Protein AF-A0A9Q0XRN1-F1 (afdb_monomer_lite)

Radius of gyration: 20.21 Å; chains: 1; bounding box: 43×29×52 Å

Structure (mmCIF, N/CA/C/O backbone):
data_AF-A0A9Q0XRN1-F1
#
_entry.id   AF-A0A9Q0XRN1-F1
#
loop_
_atom_site.group_PDB
_atom_site.id
_atom_site.type_symbol
_atom_site.label_atom_id
_atom_site.label_alt_id
_atom_site.label_comp_id
_atom_site.label_asym_id
_atom_site.label_entity_id
_atom_site.label_seq_id
_atom_site.pdbx_PDB_ins_code
_atom_site.Cartn_x
_atom_site.Cartn_y
_atom_site.Cartn_z
_atom_site.occupancy
_atom_site.B_iso_or_equiv
_atom_site.auth_seq_id
_atom_site.auth_comp_id
_atom_site.auth_asym_id
_atom_site.auth_atom_id
_atom_site.pdbx_PDB_model_num
ATOM 1 N N . ARG A 1 1 ? 32.129 -4.905 -6.391 1.00 41.38 1 ARG A N 1
ATOM 2 C CA . ARG A 1 1 ? 30.875 -5.099 -5.617 1.00 41.38 1 ARG A CA 1
ATOM 3 C C . ARG A 1 1 ? 30.776 -3.965 -4.594 1.00 41.38 1 ARG A C 1
ATOM 5 O O . ARG A 1 1 ? 31.400 -4.049 -3.544 1.00 41.38 1 ARG A O 1
ATOM 12 N N . ALA A 1 2 ? 30.121 -2.853 -4.939 1.00 41.66 2 ALA A N 1
ATOM 13 C CA . ALA A 1 2 ? 29.984 -1.727 -4.015 1.00 41.66 2 ALA A CA 1
ATOM 14 C C . ALA A 1 2 ? 29.162 -2.180 -2.800 1.00 41.66 2 ALA A C 1
ATOM 16 O O . ALA A 1 2 ? 28.074 -2.737 -2.955 1.00 41.66 2 ALA A O 1
ATOM 17 N N . ARG A 1 3 ? 29.701 -1.996 -1.591 1.00 51.12 3 ARG A N 1
ATOM 18 C CA . ARG A 1 3 ? 28.943 -2.196 -0.355 1.00 51.12 3 ARG A CA 1
ATOM 19 C C . ARG A 1 3 ? 27.872 -1.115 -0.319 1.00 51.12 3 ARG A C 1
ATOM 21 O O . ARG A 1 3 ? 28.173 0.039 -0.040 1.00 51.12 3 ARG A O 1
ATOM 28 N N . HIS A 1 4 ? 26.647 -1.498 -0.665 1.00 54.19 4 HIS A N 1
ATOM 29 C CA . HIS A 1 4 ? 25.466 -0.660 -0.531 1.00 54.19 4 HIS A CA 1
ATOM 30 C C . HIS A 1 4 ? 25.410 -0.147 0.914 1.00 54.19 4 HIS A C 1
ATOM 32 O O . HIS A 1 4 ? 25.274 -0.933 1.855 1.00 54.19 4 HIS A O 1
ATOM 38 N N . CYS A 1 5 ? 25.599 1.160 1.095 1.00 47.03 5 CYS A N 1
ATOM 39 C CA . CYS A 1 5 ? 25.438 1.811 2.384 1.00 47.03 5 CYS A CA 1
ATOM 40 C C . CYS A 1 5 ? 23.980 1.614 2.813 1.00 47.03 5 CYS A C 1
ATOM 42 O O . CYS A 1 5 ? 23.073 2.215 2.240 1.00 47.03 5 CYS A O 1
ATOM 44 N N . ARG A 1 6 ? 23.741 0.723 3.782 1.00 50.91 6 ARG A N 1
ATOM 45 C CA . ARG A 1 6 ? 22.418 0.525 4.377 1.00 50.91 6 ARG A CA 1
ATOM 46 C C . ARG A 1 6 ? 22.061 1.812 5.117 1.00 50.91 6 ARG A C 1
ATOM 48 O O . ARG A 1 6 ? 22.531 2.033 6.233 1.00 50.91 6 ARG A O 1
ATOM 55 N N . ILE A 1 7 ? 21.267 2.670 4.477 1.00 60.25 7 ILE A N 1
ATOM 56 C CA . ILE A 1 7 ? 20.722 3.888 5.083 1.00 60.25 7 ILE A CA 1
ATOM 57 C C . ILE A 1 7 ? 20.087 3.493 6.425 1.00 60.25 7 ILE A C 1
ATOM 59 O O . ILE A 1 7 ? 19.226 2.615 6.482 1.00 60.25 7 ILE A O 1
ATOM 63 N N . LYS A 1 8 ? 20.561 4.097 7.523 1.00 56.06 8 LYS A N 1
ATOM 64 C CA . LYS A 1 8 ? 20.267 3.671 8.907 1.00 56.06 8 LYS A CA 1
ATOM 65 C C . LYS A 1 8 ? 18.814 3.901 9.360 1.00 56.06 8 LYS A C 1
ATOM 67 O O . LYS A 1 8 ? 18.459 3.491 10.459 1.00 56.06 8 LYS A O 1
ATOM 72 N N . ARG A 1 9 ? 17.970 4.522 8.534 1.00 60.44 9 ARG A N 1
ATOM 73 C CA . ARG A 1 9 ? 16.525 4.670 8.762 1.00 60.44 9 ARG A CA 1
ATOM 74 C C . ARG A 1 9 ? 15.773 4.077 7.576 1.00 60.44 9 ARG A C 1
ATOM 76 O O . ARG A 1 9 ? 15.520 4.761 6.593 1.00 60.44 9 ARG A O 1
ATOM 83 N N . GLN A 1 10 ? 15.488 2.780 7.649 1.00 72.25 10 GLN A N 1
ATOM 84 C CA . GLN A 1 10 ? 14.564 2.122 6.728 1.00 72.25 10 GLN A CA 1
ATOM 85 C C . GLN A 1 10 ? 13.167 2.220 7.336 1.00 72.25 10 GLN A C 1
ATOM 87 O O . GLN A 1 10 ? 12.951 1.689 8.423 1.00 72.25 10 GLN A O 1
ATOM 92 N N . ASN A 1 11 ? 12.241 2.889 6.650 1.00 85.62 11 ASN A N 1
ATOM 93 C CA . ASN A 1 11 ? 10.841 2.910 7.066 1.00 85.62 11 ASN A CA 1
ATOM 94 C C . ASN A 1 11 ? 10.259 1.505 6.877 1.00 85.62 11 ASN A C 1
ATOM 96 O O . ASN A 1 11 ? 10.289 0.958 5.769 1.00 85.62 11 ASN A O 1
ATOM 100 N N . ARG A 1 12 ? 9.755 0.907 7.955 1.00 93.94 12 ARG A N 1
ATOM 101 C CA . ARG A 1 12 ? 9.036 -0.370 7.909 1.00 93.94 12 ARG A CA 1
ATOM 102 C C . ARG A 1 12 ? 7.622 -0.123 7.391 1.00 93.94 12 ARG A C 1
ATOM 104 O O . ARG A 1 12 ? 7.098 0.979 7.529 1.00 93.94 12 ARG A O 1
ATOM 111 N N . GLY A 1 13 ? 6.967 -1.154 6.855 1.00 95.56 13 GLY A N 1
ATOM 112 C CA . GLY A 1 13 ? 5.567 -1.027 6.433 1.00 95.56 13 GLY A CA 1
ATOM 113 C C . GLY A 1 13 ? 4.645 -0.572 7.569 1.00 95.56 13 GLY A C 1
ATOM 114 O O . GLY A 1 13 ? 3.708 0.183 7.327 1.00 95.56 13 GLY A O 1
ATOM 115 N N . THR A 1 14 ? 4.961 -0.947 8.814 1.00 96.38 14 THR A N 1
ATOM 116 C CA . THR A 1 14 ? 4.253 -0.504 10.026 1.00 96.38 14 THR A CA 1
ATOM 117 C C . THR A 1 14 ? 4.342 1.002 10.233 1.00 96.38 14 THR A C 1
ATOM 119 O O . THR A 1 14 ? 3.314 1.646 10.417 1.00 96.38 14 THR A O 1
ATOM 122 N N . ASP A 1 15 ? 5.548 1.565 10.129 1.00 96.06 15 ASP A N 1
ATOM 123 C CA . ASP A 1 15 ? 5.798 2.994 10.343 1.00 96.06 15 ASP A CA 1
ATOM 124 C C . ASP A 1 15 ? 5.036 3.822 9.293 1.00 96.06 15 ASP A C 1
ATOM 126 O O . ASP A 1 15 ? 4.454 4.867 9.585 1.00 96.06 15 ASP A O 1
ATOM 130 N N . ILE A 1 16 ? 4.988 3.311 8.058 1.00 95.94 16 ILE A N 1
ATOM 131 C CA . ILE A 1 16 ? 4.284 3.938 6.935 1.00 95.94 16 ILE A CA 1
ATOM 132 C C . ILE A 1 16 ? 2.767 3.856 7.133 1.00 95.94 16 ILE A C 1
ATOM 134 O O . ILE A 1 16 ? 2.074 4.858 6.951 1.00 95.94 16 ILE A O 1
ATOM 138 N N . LYS A 1 17 ? 2.241 2.691 7.537 1.00 96.12 17 LYS A N 1
ATOM 139 C CA . LYS A 1 17 ? 0.807 2.500 7.798 1.00 96.12 17 LYS A CA 1
ATOM 140 C C . LYS A 1 17 ? 0.320 3.401 8.926 1.00 96.12 17 LYS A C 1
ATOM 142 O O . LYS A 1 17 ? -0.736 4.018 8.788 1.00 96.12 17 LYS A O 1
ATOM 147 N N . GLU A 1 18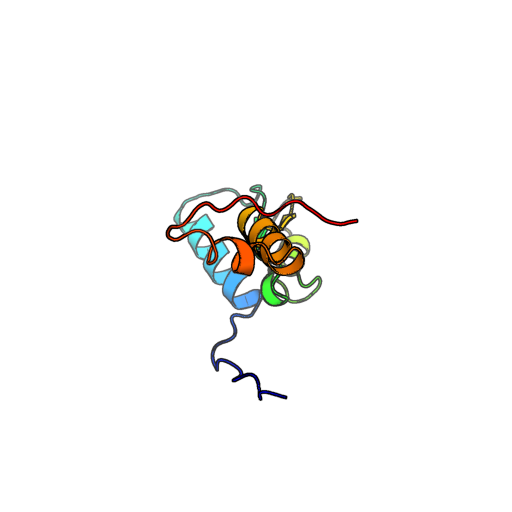 ? 1.073 3.496 10.019 1.00 96.69 18 GLU A N 1
ATOM 148 C CA . GLU A 1 18 ? 0.733 4.349 11.158 1.00 96.69 18 GLU A CA 1
ATOM 149 C C . GLU A 1 18 ? 0.664 5.822 10.741 1.00 96.69 18 GLU A C 1
ATOM 151 O O . GLU A 1 18 ? -0.363 6.476 10.944 1.00 96.69 18 GLU A O 1
ATOM 156 N N . ALA A 1 19 ? 1.705 6.320 10.066 1.00 96.31 19 ALA A N 1
ATOM 157 C CA . ALA A 1 19 ? 1.746 7.692 9.572 1.00 96.31 19 ALA A CA 1
ATOM 158 C C . ALA A 1 19 ? 0.598 7.990 8.589 1.00 96.31 19 ALA A C 1
ATOM 160 O O . ALA A 1 19 ? -0.086 9.007 8.721 1.00 96.31 19 ALA A O 1
ATOM 161 N N . MET A 1 20 ? 0.339 7.088 7.636 1.00 95.62 20 MET A N 1
ATOM 162 C CA . MET A 1 20 ? -0.754 7.226 6.668 1.00 95.62 20 MET A CA 1
ATOM 163 C C . MET A 1 20 ? -2.120 7.259 7.365 1.00 95.62 20 MET A C 1
ATOM 165 O O . MET A 1 20 ? -2.937 8.141 7.099 1.00 95.62 20 MET A O 1
ATOM 169 N N . THR A 1 21 ? -2.356 6.335 8.296 1.00 95.75 21 THR A N 1
ATOM 170 C CA . THR A 1 21 ? -3.619 6.230 9.039 1.00 95.75 21 THR A CA 1
ATOM 171 C C . THR A 1 21 ? -3.864 7.470 9.893 1.00 95.75 21 THR A C 1
ATOM 173 O O . THR A 1 21 ? -4.985 7.978 9.931 1.00 95.75 21 THR A O 1
ATOM 176 N N . ALA A 1 22 ? -2.823 7.999 10.543 1.00 97.00 22 ALA A N 1
ATOM 177 C CA . ALA A 1 22 ? -2.913 9.237 11.309 1.00 97.00 22 ALA A CA 1
ATOM 178 C C . ALA A 1 22 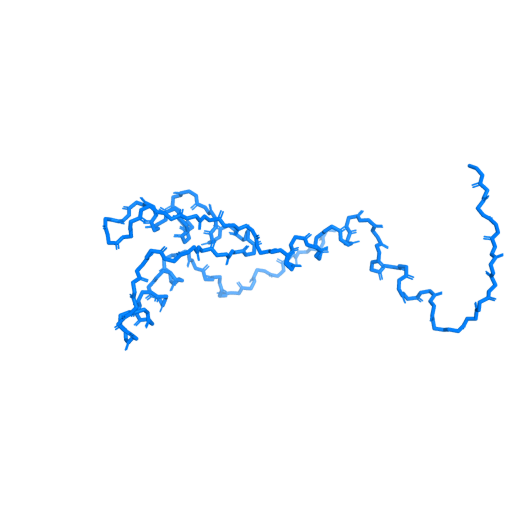? -3.341 10.422 10.427 1.00 97.00 22 ALA A C 1
ATOM 180 O O . ALA A 1 22 ? -4.192 11.217 10.831 1.00 97.00 22 ALA A O 1
ATOM 181 N N . VAL A 1 23 ? -2.810 10.519 9.203 1.00 96.19 23 VAL A N 1
ATOM 182 C CA . VAL A 1 23 ? -3.197 11.562 8.240 1.00 96.19 23 VAL A CA 1
ATOM 183 C C . VAL A 1 23 ? -4.642 11.388 7.773 1.00 96.19 23 VAL A C 1
ATOM 185 O O . VAL A 1 23 ? -5.394 12.362 7.801 1.00 96.19 23 VAL A O 1
ATOM 188 N N . LEU A 1 24 ? -5.051 10.176 7.386 1.00 94.81 24 LEU A N 1
ATOM 189 C CA . LEU A 1 24 ? -6.418 9.909 6.923 1.00 94.81 24 LEU A CA 1
ATOM 190 C C . LEU A 1 24 ? -7.448 10.226 8.012 1.00 94.81 24 LEU A C 1
ATOM 192 O O . LEU A 1 24 ? -8.408 10.949 7.749 1.0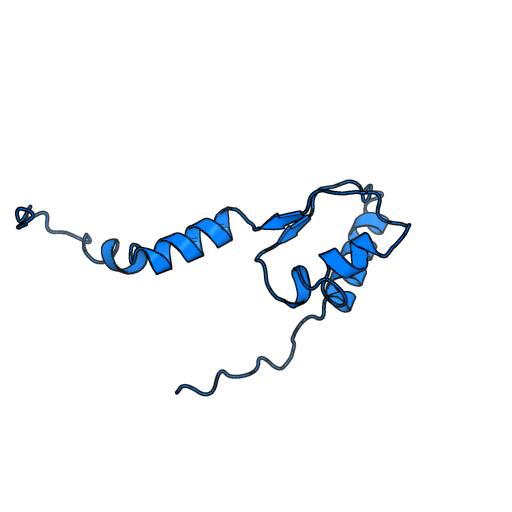0 94.81 24 LEU A O 1
ATOM 196 N N . LYS A 1 25 ? -7.190 9.802 9.257 1.00 95.44 25 LYS A N 1
ATOM 197 C CA . LYS A 1 25 ? -8.030 10.134 10.419 1.00 95.44 25 LYS A CA 1
ATOM 198 C C . LYS A 1 25 ? -8.082 11.637 10.674 1.00 95.44 25 LYS A C 1
ATOM 200 O O . LYS A 1 25 ? -9.164 12.198 10.785 1.00 95.44 25 LYS A O 1
ATOM 205 N N . LYS A 1 26 ? -6.931 12.321 10.691 1.00 97.69 26 LYS A N 1
ATOM 206 C CA . LYS A 1 26 ? -6.863 13.783 10.881 1.00 97.69 26 LYS A CA 1
ATOM 207 C C . LYS A 1 26 ? -7.654 14.553 9.818 1.00 97.69 26 LYS A C 1
ATOM 209 O O . LYS A 1 26 ? -8.115 15.661 10.079 1.00 97.69 26 LYS A O 1
ATOM 214 N N . ARG A 1 27 ? -7.773 13.997 8.611 1.00 95.69 27 ARG A N 1
ATOM 215 C CA . ARG A 1 27 ? -8.489 14.596 7.479 1.00 95.69 27 ARG A CA 1
ATOM 216 C C . ARG A 1 27 ? -9.918 14.072 7.305 1.00 95.69 27 ARG A C 1
ATOM 218 O O . ARG A 1 27 ? -10.569 14.504 6.361 1.00 95.69 27 ARG A O 1
ATOM 225 N N . ASN A 1 28 ? -10.399 13.182 8.179 1.00 94.25 28 ASN A N 1
ATOM 226 C CA . ASN A 1 28 ? -11.682 12.482 8.033 1.00 94.25 28 ASN A CA 1
ATOM 227 C C . ASN A 1 28 ? -11.859 11.845 6.639 1.00 94.25 28 ASN A C 1
ATOM 229 O O . ASN A 1 28 ? -12.916 11.949 6.020 1.00 94.25 28 ASN A O 1
ATOM 233 N N . MET A 1 29 ? -10.800 11.221 6.117 1.00 92.81 29 MET A N 1
ATOM 234 C CA . MET A 1 29 ? -10.805 10.558 4.812 1.00 92.81 29 MET A CA 1
ATOM 235 C C . MET A 1 29 ? -11.076 9.058 4.947 1.00 92.81 29 MET A C 1
ATOM 237 O O . MET A 1 29 ? -10.583 8.413 5.869 1.00 92.81 29 MET A O 1
ATOM 241 N N . SER A 1 30 ? -11.820 8.508 3.983 1.00 89.00 30 SER A N 1
ATOM 242 C CA . SER A 1 30 ? -12.067 7.065 3.854 1.00 89.00 30 SER A CA 1
ATOM 243 C C . SER A 1 30 ? -10.795 6.295 3.469 1.00 89.00 30 SER A C 1
ATOM 245 O O . SER A 1 30 ? -9.937 6.812 2.746 1.00 89.00 30 SER A O 1
ATOM 247 N N . PHE A 1 31 ? -10.713 5.040 3.919 1.00 90.19 31 PHE A N 1
ATOM 248 C CA . PHE A 1 31 ? -9.645 4.087 3.601 1.00 90.19 31 PHE A CA 1
ATOM 249 C C . PHE A 1 31 ? -9.843 3.352 2.260 1.00 90.19 31 PHE A C 1
ATOM 251 O O . PHE A 1 31 ? -8.961 2.615 1.842 1.00 90.19 31 PHE A O 1
ATOM 258 N N . GLU A 1 32 ? -10.945 3.589 1.541 1.00 87.69 32 GLU A N 1
ATOM 259 C CA . GLU A 1 32 ? -11.300 2.931 0.261 1.00 87.69 32 GLU A CA 1
ATOM 260 C C . GLU A 1 32 ? -10.452 3.370 -0.947 1.00 87.69 32 GLU A C 1
ATOM 262 O O . GLU A 1 32 ? -10.698 2.975 -2.090 1.00 87.69 32 GLU A O 1
ATOM 267 N N . LYS A 1 33 ? -9.481 4.261 -0.744 1.00 88.44 33 LYS A N 1
ATOM 268 C CA . LYS A 1 33 ? -8.692 4.819 -1.844 1.00 88.44 33 LYS A CA 1
ATOM 269 C C . LYS A 1 33 ? -7.623 3.824 -2.307 1.00 88.44 33 LYS A C 1
ATOM 271 O O . LYS A 1 33 ? -7.000 3.166 -1.476 1.00 88.44 33 LYS A O 1
ATOM 276 N N . PRO A 1 34 ? -7.356 3.742 -3.625 1.00 93.06 34 PRO A N 1
ATOM 277 C CA . PRO A 1 34 ? -6.292 2.892 -4.134 1.00 93.06 34 PRO A CA 1
ATOM 278 C C . PRO A 1 34 ? -4.929 3.345 -3.603 1.00 93.06 34 PRO A C 1
ATOM 280 O O . PRO A 1 34 ? -4.661 4.543 -3.483 1.00 93.06 34 PRO A O 1
ATOM 283 N N . ILE A 1 35 ? -4.047 2.383 -3.338 1.00 94.75 35 ILE A N 1
ATOM 284 C CA . ILE A 1 35 ? -2.686 2.640 -2.858 1.00 94.75 35 ILE A CA 1
ATOM 285 C C . ILE A 1 35 ? -1.711 2.459 -4.023 1.00 94.75 35 ILE A C 1
ATOM 287 O O . ILE A 1 35 ? -1.590 1.375 -4.596 1.00 94.75 35 ILE A O 1
ATOM 291 N N . VAL A 1 36 ? -0.986 3.525 -4.362 1.00 95.62 36 VAL A N 1
ATOM 292 C CA . VAL A 1 36 ? 0.016 3.534 -5.435 1.00 95.62 36 VAL A CA 1
ATOM 293 C C . VAL A 1 36 ? 1.407 3.605 -4.810 1.00 95.62 36 VAL A C 1
ATOM 295 O O . VAL A 1 36 ? 1.698 4.531 -4.057 1.00 95.62 36 VAL A O 1
ATOM 298 N N . THR A 1 37 ? 2.267 2.623 -5.086 1.00 94.69 37 THR A N 1
ATOM 299 C CA . THR A 1 37 ? 3.573 2.479 -4.412 1.00 94.69 37 THR A CA 1
ATOM 300 C C . THR A 1 37 ? 4.721 2.348 -5.404 1.00 94.69 37 THR A C 1
ATOM 302 O O . THR A 1 37 ? 4.531 1.875 -6.519 1.00 94.69 37 THR A O 1
ATOM 305 N N . ASP A 1 38 ? 5.934 2.703 -4.999 1.00 91.75 38 ASP A N 1
ATOM 306 C CA . ASP A 1 38 ? 7.162 2.475 -5.773 1.00 91.75 38 ASP A CA 1
ATOM 307 C C . ASP A 1 38 ? 7.598 0.992 -5.808 1.00 91.75 38 ASP A C 1
ATOM 309 O O . ASP A 1 38 ? 8.633 0.643 -6.364 1.00 91.75 38 ASP A O 1
ATOM 313 N N . GLY A 1 39 ? 6.836 0.066 -5.228 1.00 91.69 39 GLY A N 1
ATOM 314 C CA . GLY A 1 39 ? 7.221 -1.343 -5.215 1.00 91.69 39 GLY A CA 1
ATOM 315 C C . GLY A 1 39 ? 8.369 -1.685 -4.263 1.00 91.69 39 GLY A C 1
ATOM 316 O O . GLY A 1 39 ? 8.880 -2.803 -4.334 1.00 91.69 39 GLY A O 1
ATOM 317 N N . ALA A 1 40 ? 8.774 -0.784 -3.360 1.00 93.38 40 ALA A N 1
ATOM 318 C CA . ALA A 1 40 ? 9.743 -1.124 -2.324 1.00 93.38 40 ALA A CA 1
ATOM 319 C C . ALA A 1 40 ? 9.212 -2.263 -1.423 1.00 93.38 40 ALA A C 1
ATOM 321 O O . ALA A 1 40 ? 8.011 -2.312 -1.137 1.00 93.38 40 ALA A O 1
ATOM 322 N N . PRO A 1 41 ? 10.070 -3.163 -0.898 1.00 93.94 41 PRO A N 1
ATOM 323 C CA . PRO A 1 41 ? 9.620 -4.273 -0.051 1.00 93.94 41 PRO A CA 1
ATOM 324 C C . PRO A 1 41 ? 8.803 -3.847 1.180 1.00 93.94 41 PRO A C 1
ATOM 326 O O . PRO A 1 41 ? 7.865 -4.542 1.567 1.00 93.94 41 PRO A O 1
ATOM 329 N N . SER A 1 42 ? 9.110 -2.688 1.773 1.00 95.31 42 SER A N 1
ATOM 330 C CA . SER A 1 42 ? 8.344 -2.105 2.885 1.00 95.31 42 SER A CA 1
ATOM 331 C C . SER A 1 42 ? 6.955 -1.597 2.481 1.00 95.31 42 SER A C 1
ATOM 333 O O . SER A 1 42 ? 6.112 -1.390 3.349 1.00 95.31 42 SER A O 1
ATOM 335 N N . MET A 1 43 ? 6.687 -1.433 1.185 1.00 96.06 43 MET A N 1
ATOM 336 C CA . MET A 1 43 ? 5.394 -1.018 0.645 1.00 96.06 43 MET A CA 1
ATOM 337 C C . MET A 1 43 ? 4.564 -2.218 0.176 1.00 96.06 43 MET A C 1
ATOM 339 O O . MET A 1 43 ? 3.404 -2.334 0.558 1.00 96.06 43 MET A O 1
ATOM 343 N N . ILE A 1 44 ? 5.145 -3.130 -0.614 1.00 96.31 44 ILE A N 1
ATOM 344 C CA . ILE A 1 44 ? 4.399 -4.220 -1.281 1.00 96.31 44 ILE A CA 1
ATOM 345 C C . ILE A 1 44 ? 4.453 -5.579 -0.578 1.00 96.31 44 ILE A C 1
ATOM 347 O O . ILE A 1 44 ? 3.767 -6.505 -1.004 1.00 96.31 44 ILE A O 1
ATOM 351 N N . GLY A 1 45 ? 5.280 -5.738 0.460 1.00 95.81 45 GLY A N 1
ATOM 352 C CA . GLY A 1 45 ? 5.408 -7.009 1.173 1.00 95.81 45 GLY A CA 1
ATOM 353 C C . GLY A 1 45 ? 4.058 -7.531 1.680 1.00 95.81 45 GLY A C 1
ATOM 354 O O . GLY A 1 45 ? 3.306 -6.791 2.310 1.00 95.81 45 GLY A O 1
ATOM 355 N N . SER A 1 46 ? 3.773 -8.814 1.442 1.00 94.44 46 SER A N 1
ATOM 356 C CA . SER A 1 46 ? 2.483 -9.442 1.772 1.00 94.44 46 SER A CA 1
ATOM 357 C C . SER A 1 46 ? 2.198 -9.534 3.271 1.00 94.44 46 SER A C 1
ATOM 359 O O . SER A 1 46 ? 1.040 -9.520 3.664 1.00 94.44 46 SER A O 1
ATOM 361 N N . VAL A 1 47 ? 3.245 -9.615 4.099 1.00 94.56 47 VAL A N 1
ATOM 362 C CA . VAL A 1 47 ? 3.123 -9.716 5.565 1.00 94.56 47 VAL A CA 1
ATOM 363 C C . VAL A 1 47 ? 3.472 -8.392 6.243 1.00 94.56 47 VAL A C 1
ATOM 365 O O . VAL A 1 47 ? 2.700 -7.870 7.033 1.00 94.56 47 VAL A O 1
ATOM 368 N N . ASN A 1 48 ? 4.645 -7.836 5.925 1.00 95.56 48 ASN A N 1
ATOM 369 C CA . ASN A 1 48 ? 5.213 -6.681 6.635 1.00 95.56 48 ASN A CA 1
ATOM 370 C C . ASN A 1 48 ? 5.274 -5.398 5.791 1.00 95.56 48 ASN A C 1
ATOM 372 O O . ASN A 1 48 ? 5.850 -4.402 6.235 1.00 95.56 48 ASN A O 1
ATOM 376 N N . GLY A 1 49 ? 4.753 -5.427 4.563 1.00 96.38 49 GLY A N 1
ATOM 377 C CA . GLY A 1 49 ? 4.652 -4.243 3.718 1.00 96.38 49 GLY A CA 1
ATOM 378 C C . GLY A 1 49 ? 3.353 -3.488 3.975 1.00 96.38 49 GLY A C 1
ATOM 379 O O . GLY A 1 49 ? 2.381 -4.087 4.424 1.00 96.38 49 GLY A O 1
ATOM 380 N N . LEU A 1 50 ? 3.319 -2.190 3.664 1.00 96.62 50 LEU A N 1
ATOM 381 C CA . LEU A 1 50 ? 2.117 -1.354 3.778 1.00 96.62 50 LEU A CA 1
ATOM 382 C C . LEU A 1 50 ? 0.864 -2.040 3.203 1.00 96.62 50 LEU A C 1
ATOM 384 O O . LEU A 1 50 ? -0.139 -2.152 3.897 1.00 96.62 50 LEU A O 1
ATOM 388 N N . VAL A 1 51 ? 0.929 -2.525 1.958 1.00 96.56 51 VAL A N 1
ATOM 389 C CA . VAL A 1 51 ? -0.211 -3.150 1.267 1.00 96.56 51 VAL A CA 1
ATOM 390 C C . VAL A 1 51 ? -0.664 -4.418 1.986 1.00 96.56 51 VAL A C 1
ATOM 392 O O . VAL A 1 51 ? -1.860 -4.587 2.197 1.00 96.56 51 VAL A O 1
ATOM 395 N N . GLY A 1 52 ? 0.267 -5.288 2.387 1.00 96.88 52 GLY A N 1
ATOM 396 C CA . GLY A 1 52 ? -0.060 -6.500 3.141 1.00 96.88 52 GLY A CA 1
ATOM 397 C C . GLY A 1 52 ? -0.704 -6.185 4.490 1.00 96.88 52 GLY A C 1
ATOM 398 O O . GLY A 1 52 ? -1.743 -6.740 4.832 1.00 96.88 52 GLY A O 1
ATOM 399 N N . LEU A 1 53 ? -0.140 -5.214 5.209 1.00 97.56 53 LEU A N 1
ATOM 400 C CA . LEU A 1 53 ? -0.663 -4.755 6.494 1.00 97.56 53 LEU A CA 1
ATOM 401 C C . LEU A 1 53 ? -2.040 -4.090 6.377 1.00 97.56 53 LEU A C 1
ATOM 403 O O . LEU A 1 53 ? -2.811 -4.166 7.328 1.00 97.56 53 LEU A O 1
ATOM 407 N N . CYS A 1 54 ? -2.344 -3.403 5.274 1.00 96.44 54 CYS A N 1
ATOM 408 C CA . CYS A 1 54 ? -3.674 -2.845 5.021 1.00 96.44 54 CYS A CA 1
ATOM 409 C C . CYS A 1 54 ? -4.677 -3.941 4.643 1.00 96.44 54 CYS A C 1
ATOM 411 O O . CYS A 1 54 ? -5.764 -3.954 5.192 1.00 96.44 54 CYS A O 1
ATOM 413 N N . LYS A 1 55 ? -4.313 -4.901 3.782 1.00 95.44 55 LYS A N 1
ATOM 414 C CA . LYS A 1 55 ? -5.209 -6.012 3.401 1.00 95.44 55 LYS A CA 1
ATOM 415 C C . LYS A 1 55 ? -5.576 -6.942 4.563 1.00 95.44 55 LYS A C 1
ATOM 417 O O . LYS A 1 55 ? -6.598 -7.606 4.504 1.00 95.44 55 LYS A O 1
ATOM 422 N N . GLY A 1 56 ? -4.729 -7.024 5.588 1.00 94.81 56 GLY A N 1
ATOM 423 C CA . GLY A 1 56 ? -4.990 -7.807 6.799 1.00 94.81 56 GLY A CA 1
ATOM 424 C C . GLY A 1 56 ? -5.653 -7.029 7.940 1.00 94.81 56 GLY A C 1
ATOM 425 O O . GLY A 1 56 ? -5.636 -7.518 9.066 1.00 94.81 56 GLY A O 1
ATOM 426 N N . ASP A 1 57 ? -6.140 -5.810 7.702 1.00 94.81 57 ASP A N 1
ATOM 427 C CA . ASP A 1 57 ? -6.754 -4.956 8.722 1.00 94.81 57 ASP A CA 1
ATOM 428 C C . ASP A 1 57 ? -8.181 -4.593 8.321 1.00 94.81 57 ASP A C 1
ATOM 430 O O . ASP A 1 57 ? -8.385 -3.909 7.322 1.00 94.81 57 ASP A O 1
ATOM 434 N N . ASP A 1 58 ? -9.150 -4.995 9.142 1.00 94.00 58 ASP A N 1
ATOM 435 C CA . ASP A 1 58 ? -10.583 -4.794 8.903 1.00 94.00 58 ASP A CA 1
ATOM 436 C C . ASP A 1 58 ? -10.990 -3.312 8.785 1.00 94.00 58 ASP A C 1
ATOM 438 O O . ASP A 1 58 ? -12.070 -2.999 8.282 1.00 94.00 58 ASP A O 1
ATOM 442 N N . ALA A 1 59 ? -10.144 -2.370 9.224 1.00 92.06 59 ALA A N 1
ATOM 443 C CA . ALA A 1 59 ? -10.369 -0.941 9.009 1.00 92.06 59 ALA A CA 1
ATOM 444 C C . ALA A 1 59 ? -10.198 -0.512 7.537 1.00 92.06 59 ALA A C 1
ATOM 446 O O . ALA A 1 59 ? -10.645 0.576 7.160 1.00 92.06 59 ALA A O 1
ATOM 447 N N . PHE A 1 60 ? -9.535 -1.333 6.720 1.00 94.25 60 PHE A N 1
ATOM 448 C CA . PHE A 1 60 ? -9.311 -1.097 5.301 1.00 94.25 60 PHE A CA 1
ATOM 449 C C . PHE A 1 60 ? -10.214 -2.034 4.488 1.00 94.25 60 PHE A C 1
ATOM 451 O O . PHE A 1 60 ? -9.986 -3.242 4.471 1.00 94.25 60 PHE A O 1
ATOM 458 N N . PRO A 1 61 ? -11.225 -1.506 3.783 1.00 93.44 61 PRO A N 1
ATOM 459 C CA . PRO A 1 61 ? -11.999 -2.314 2.849 1.00 93.44 61 PRO A CA 1
ATOM 460 C C . PRO A 1 61 ? -11.132 -2.731 1.658 1.00 93.44 61 PRO A C 1
ATOM 462 O O . PRO A 1 61 ? -10.064 -2.163 1.432 1.00 93.44 61 PRO A O 1
ATOM 465 N N . GLU A 1 62 ? -11.611 -3.687 0.862 1.00 92.94 62 GLU A N 1
ATOM 466 C CA . GLU A 1 62 ? -10.925 -4.112 -0.362 1.00 92.94 62 GLU A CA 1
ATOM 467 C C . GLU A 1 62 ? -10.571 -2.912 -1.257 1.00 92.94 62 GLU A C 1
ATOM 469 O O . GLU A 1 62 ? -11.417 -2.078 -1.590 1.00 92.94 62 GLU A O 1
ATOM 474 N N . PHE A 1 63 ? -9.301 -2.829 -1.657 1.00 93.38 63 PHE A N 1
ATOM 475 C CA . PHE A 1 63 ? -8.762 -1.707 -2.419 1.00 93.38 63 PHE A CA 1
ATOM 476 C C . PHE A 1 63 ? -7.785 -2.174 -3.499 1.00 93.38 63 PHE A C 1
ATOM 478 O O . PHE A 1 63 ? -7.112 -3.203 -3.389 1.00 93.38 63 PHE A O 1
ATOM 485 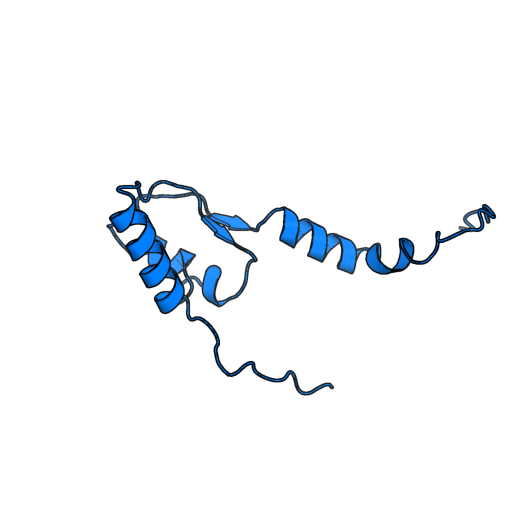N N . TRP A 1 64 ? -7.647 -1.358 -4.542 1.00 94.38 64 TRP A N 1
ATOM 486 C CA . TRP A 1 64 ? -6.679 -1.601 -5.605 1.00 94.38 64 TRP A CA 1
ATOM 487 C C . TRP A 1 64 ? -5.283 -1.132 -5.198 1.00 94.38 64 TRP A C 1
ATOM 489 O O . TRP A 1 64 ? -5.102 0.002 -4.749 1.00 94.38 64 TRP A O 1
ATOM 499 N N . ASN A 1 65 ? -4.277 -1.981 -5.407 1.00 94.44 65 ASN A N 1
ATOM 500 C CA . ASN A 1 65 ? -2.876 -1.617 -5.231 1.00 94.44 65 ASN A CA 1
ATOM 501 C C . ASN A 1 65 ? -2.157 -1.576 -6.586 1.00 94.44 65 ASN A C 1
ATOM 503 O O . ASN A 1 65 ? -2.155 -2.562 -7.320 1.00 94.44 65 ASN A O 1
ATOM 507 N N . PHE A 1 66 ? -1.500 -0.459 -6.899 1.00 94.75 66 PHE A N 1
ATOM 508 C CA . PHE A 1 66 ? -0.753 -0.285 -8.147 1.00 94.75 66 PHE A CA 1
ATOM 509 C C . PHE A 1 66 ? 0.718 0.024 -7.879 1.00 94.75 66 PHE A C 1
ATOM 511 O O . PHE A 1 66 ? 1.086 0.620 -6.863 1.00 94.75 66 PHE A O 1
ATOM 518 N N . HIS A 1 67 ? 1.568 -0.355 -8.829 1.00 92.19 67 HIS A N 1
ATOM 519 C CA . HIS A 1 67 ? 2.911 0.201 -8.912 1.00 92.19 67 HIS A CA 1
ATOM 520 C C . HIS A 1 67 ? 2.814 1.603 -9.533 1.00 92.19 67 HIS A C 1
ATOM 522 O O . HIS A 1 67 ? 2.101 1.789 -10.516 1.00 92.19 67 HIS A O 1
ATOM 528 N N . CYS A 1 68 ? 3.504 2.589 -8.966 1.00 95.25 68 CYS A N 1
ATOM 529 C CA . CYS A 1 68 ? 3.503 3.963 -9.454 1.00 95.25 68 CYS A CA 1
ATOM 530 C C . CYS A 1 68 ? 3.960 4.011 -10.912 1.00 95.25 68 CYS A C 1
ATOM 532 O O . CYS A 1 68 ? 5.077 3.594 -11.212 1.00 95.25 68 CYS A O 1
ATOM 534 N N . ILE A 1 69 ? 3.111 4.529 -11.803 1.00 94.25 69 ILE A N 1
ATOM 535 C CA . ILE A 1 69 ? 3.390 4.584 -13.246 1.00 94.25 69 ILE A CA 1
ATOM 536 C C . ILE A 1 69 ? 4.711 5.314 -13.501 1.00 94.25 69 ILE A C 1
ATOM 538 O O . ILE A 1 69 ? 5.564 4.773 -14.188 1.00 94.25 69 ILE A O 1
ATOM 542 N N . ILE A 1 70 ? 4.941 6.436 -12.815 1.00 93.88 70 ILE A N 1
ATOM 543 C CA . ILE A 1 70 ? 6.179 7.224 -12.917 1.00 93.88 70 ILE A CA 1
ATOM 544 C C . ILE A 1 70 ? 7.408 6.385 -12.529 1.00 93.88 70 ILE A C 1
ATOM 546 O O . ILE A 1 70 ? 8.436 6.416 -13.203 1.00 93.88 70 ILE A O 1
ATOM 550 N N . HIS A 1 71 ? 7.318 5.591 -11.457 1.00 90.56 71 HIS A N 1
ATOM 551 C CA . HIS A 1 71 ? 8.428 4.720 -11.066 1.00 90.56 71 HIS A CA 1
ATOM 552 C C . HIS A 1 71 ? 8.620 3.571 -12.063 1.00 90.56 71 HIS A C 1
ATOM 554 O O . HIS A 1 71 ? 9.751 3.228 -12.405 1.00 90.56 71 HIS A O 1
ATOM 560 N N . ARG A 1 72 ? 7.529 3.005 -12.592 1.00 91.19 72 ARG A N 1
ATOM 561 C CA . ARG A 1 72 ? 7.599 1.960 -13.618 1.00 91.19 72 ARG A CA 1
ATOM 562 C C . ARG A 1 72 ? 8.245 2.483 -14.899 1.00 91.19 72 ARG A C 1
ATOM 564 O O . ARG A 1 72 ? 9.111 1.799 -15.434 1.00 91.19 72 ARG A O 1
ATOM 571 N N . GLU A 1 73 ? 7.862 3.670 -15.355 1.00 93.12 73 GLU A N 1
ATOM 572 C CA . GLU A 1 73 ? 8.451 4.354 -16.508 1.00 93.12 73 GLU A CA 1
ATOM 573 C C . GLU A 1 73 ? 9.940 4.605 -16.292 1.00 93.12 73 GLU A C 1
ATOM 575 O O . GLU A 1 73 ? 10.743 4.253 -17.151 1.00 93.12 73 GLU A O 1
ATOM 580 N N . GLN A 1 74 ? 10.334 5.097 -15.115 1.00 91.62 74 GLN A N 1
ATOM 581 C CA . GLN A 1 74 ? 11.743 5.276 -14.771 1.00 91.62 74 GLN A CA 1
ATOM 582 C C . GLN A 1 74 ? 12.529 3.951 -14.836 1.00 91.62 74 GLN A C 1
ATOM 584 O O . GLN A 1 74 ? 13.631 3.901 -15.382 1.00 91.62 74 GLN A O 1
ATOM 589 N N . LEU A 1 75 ? 11.987 2.861 -14.281 1.00 90.06 75 LEU A N 1
ATOM 590 C CA . LEU A 1 75 ? 12.632 1.543 -14.335 1.00 90.06 75 LEU A CA 1
ATOM 591 C C . LEU A 1 75 ? 12.738 1.019 -15.774 1.00 90.06 75 LEU A C 1
ATOM 593 O O . LEU A 1 75 ? 13.752 0.423 -16.142 1.00 90.06 75 LEU A O 1
ATOM 597 N N . VAL A 1 76 ? 11.706 1.241 -16.589 1.00 92.50 76 VAL A N 1
ATOM 598 C CA . VAL A 1 76 ? 11.708 0.877 -18.010 1.00 92.50 76 VAL A CA 1
ATOM 599 C C . VAL A 1 76 ? 12.730 1.711 -18.785 1.00 92.50 76 VAL A C 1
ATOM 601 O O . VAL A 1 76 ? 13.509 1.125 -19.526 1.00 92.50 76 VAL A O 1
ATOM 604 N N . SER A 1 77 ? 12.813 3.027 -18.563 1.00 91.12 77 SER A N 1
ATOM 605 C CA . SER A 1 77 ? 13.813 3.920 -19.176 1.00 91.12 77 SER A CA 1
ATOM 606 C C . SER A 1 77 ? 15.237 3.417 -18.942 1.00 91.12 77 SER A C 1
ATOM 608 O O . SER A 1 77 ? 16.006 3.241 -19.889 1.00 91.12 77 SER A O 1
ATOM 610 N N . LYS A 1 78 ? 15.544 3.054 -17.691 1.00 88.44 78 LYS A N 1
ATOM 611 C CA . LYS A 1 78 ? 16.815 2.428 -17.302 1.00 88.44 78 LYS A CA 1
ATOM 612 C C . LYS A 1 78 ? 17.059 1.100 -18.006 1.00 88.44 78 LYS A C 1
ATOM 614 O O . LYS A 1 78 ? 18.167 0.835 -18.451 1.00 88.44 78 LYS A O 1
ATOM 619 N N . THR A 1 79 ? 16.028 0.264 -18.109 1.00 89.44 79 THR A N 1
ATOM 620 C CA . THR A 1 79 ? 16.124 -1.053 -18.763 1.00 89.44 79 THR A CA 1
ATOM 621 C C . THR A 1 79 ? 16.365 -0.918 -20.268 1.00 89.44 79 THR A C 1
ATOM 623 O O . THR A 1 79 ? 17.092 -1.713 -20.854 1.00 89.44 79 THR A O 1
ATOM 626 N N . LEU A 1 80 ? 15.774 0.102 -20.889 1.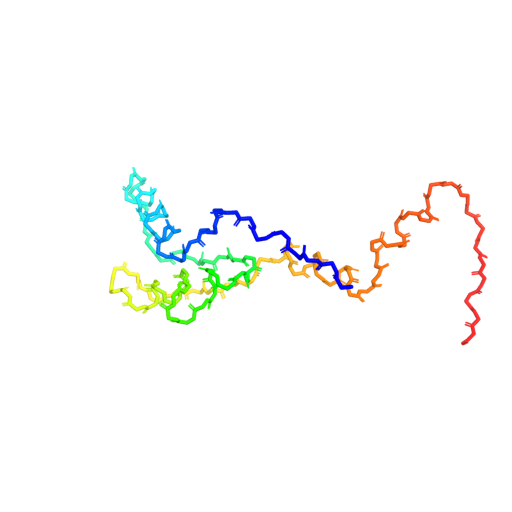00 89.00 80 LEU A N 1
ATOM 627 C CA . LEU A 1 80 ? 15.919 0.415 -22.309 1.00 89.00 80 LEU A CA 1
ATOM 628 C C . LEU A 1 80 ? 17.149 1.299 -22.611 1.00 89.00 80 LEU A C 1
ATOM 630 O O . LEU A 1 80 ? 17.361 1.653 -23.770 1.00 89.00 80 LEU A O 1
ATOM 634 N N . ASN A 1 81 ? 17.962 1.648 -21.601 1.00 77.94 81 ASN A N 1
ATOM 635 C CA . ASN A 1 81 ? 19.088 2.593 -21.681 1.00 77.94 81 ASN A CA 1
ATOM 636 C C . ASN A 1 81 ? 18.716 3.959 -22.291 1.00 77.94 81 ASN A C 1
ATOM 638 O O . ASN A 1 81 ? 19.559 4.625 -22.892 1.00 77.94 81 ASN A O 1
ATOM 642 N N . LEU A 1 82 ? 17.459 4.392 -22.151 1.00 72.25 82 LEU A N 1
ATOM 643 C CA . LEU A 1 82 ? 17.031 5.708 -22.632 1.00 72.25 82 LEU A CA 1
ATOM 644 C C . LEU A 1 82 ? 17.719 6.829 -21.846 1.00 72.25 82 LEU A C 1
ATOM 646 O O . LEU A 1 82 ? 18.076 7.839 -22.441 1.00 72.25 82 LEU A O 1
ATOM 650 N N . ASP A 1 83 ? 18.020 6.605 -20.563 1.00 60.50 83 ASP A N 1
ATOM 651 C CA . ASP A 1 83 ? 18.794 7.529 -19.718 1.00 60.50 83 ASP A CA 1
ATOM 652 C C . ASP A 1 83 ? 20.146 7.913 -20.359 1.00 60.50 83 ASP A C 1
ATOM 654 O O . ASP A 1 83 ? 20.614 9.031 -20.186 1.00 60.50 83 ASP A O 1
ATOM 658 N N . GLN A 1 84 ? 20.752 7.012 -21.143 1.00 57.84 84 GLN A N 1
ATOM 659 C CA . GLN A 1 84 ? 22.040 7.229 -21.815 1.00 57.84 84 GLN A CA 1
ATOM 660 C C . GLN A 1 84 ? 21.893 7.836 -23.221 1.00 57.84 84 GLN A C 1
ATOM 662 O O . GLN A 1 84 ? 22.860 8.340 -23.781 1.00 57.84 84 GLN A O 1
ATOM 667 N N . ARG A 1 85 ? 20.685 7.787 -23.801 1.00 48.94 85 ARG A N 1
ATOM 668 C CA . ARG A 1 85 ? 20.374 8.345 -25.128 1.00 48.94 85 ARG A CA 1
ATOM 669 C C . ARG A 1 85 ? 19.956 9.814 -25.078 1.00 48.94 85 ARG A C 1
ATOM 671 O O . ARG A 1 85 ? 20.057 10.485 -26.098 1.00 48.94 85 ARG A O 1
ATOM 678 N N . TYR A 1 86 ? 19.519 10.316 -23.922 1.00 51.19 86 TYR A N 1
ATOM 679 C CA . TYR A 1 86 ? 19.223 11.742 -23.741 1.00 51.19 86 TYR A CA 1
ATOM 680 C C . TYR A 1 86 ? 20.473 12.604 -23.496 1.00 51.19 86 TYR A C 1
ATOM 682 O O . TYR A 1 86 ? 20.416 13.795 -23.767 1.00 51.19 86 TYR A O 1
ATOM 690 N N . GLU A 1 87 ? 21.612 12.027 -23.089 1.00 46.12 87 GLU A N 1
ATOM 691 C CA . GLU A 1 87 ? 22.904 12.749 -23.003 1.00 46.12 87 GLU A CA 1
ATOM 692 C C . GLU A 1 87 ? 23.665 12.809 -24.344 1.00 46.12 87 GLU A C 1
ATOM 694 O O . GLU A 1 87 ? 24.799 13.271 -24.404 1.00 46.12 87 GLU A O 1
ATOM 699 N N . ALA A 1 88 ? 23.062 12.338 -25.439 1.00 48.38 88 ALA A N 1
ATOM 700 C CA . ALA A 1 88 ? 23.679 12.343 -26.769 1.00 48.38 88 ALA A CA 1
ATOM 701 C C . ALA A 1 88 ? 23.050 13.365 -27.735 1.00 48.38 88 ALA A C 1
ATOM 703 O O . ALA A 1 88 ? 23.276 13.288 -28.940 1.00 48.38 88 ALA A O 1
ATOM 704 N N . CYS A 1 89 ? 22.242 14.307 -27.242 1.00 45.88 89 CYS A N 1
ATOM 705 C CA . CYS A 1 89 ? 21.638 15.360 -28.066 1.00 45.88 89 CYS A CA 1
ATOM 706 C C . CYS A 1 89 ? 21.714 16.741 -27.398 1.00 45.88 89 CYS A C 1
ATOM 708 O O . CYS A 1 89 ? 20.772 17.523 -27.478 1.00 45.88 89 CYS A O 1
ATOM 710 N N . ASP A 1 90 ? 22.853 17.068 -26.792 1.00 46.22 90 ASP A N 1
ATOM 711 C CA . ASP A 1 90 ? 23.250 18.462 -26.580 1.00 46.22 90 ASP A CA 1
ATOM 712 C C . ASP A 1 90 ? 24.089 18.913 -27.783 1.00 46.22 90 ASP A C 1
ATOM 714 O O . ASP A 1 90 ? 25.305 18.956 -27.677 1.00 46.22 90 ASP A O 1
ATOM 718 N N . GLY A 1 91 ? 23.436 19.177 -28.928 1.00 52.97 91 GLY A N 1
ATOM 719 C CA . GLY A 1 91 ? 24.048 19.708 -30.164 1.00 52.97 91 GLY A CA 1
ATOM 720 C C . GLY A 1 91 ? 25.226 18.865 -30.670 1.00 52.97 91 GLY A C 1
ATOM 721 O O . GLY A 1 91 ? 26.330 18.933 -30.163 1.00 52.97 91 GLY A O 1
ATOM 722 N N . ASP A 1 92 ? 25.051 17.964 -31.626 1.00 41.78 92 ASP A N 1
ATOM 723 C CA . ASP A 1 92 ? 25.053 18.318 -33.039 1.00 41.78 92 ASP A CA 1
ATOM 724 C C . ASP A 1 92 ? 24.392 17.170 -33.809 1.00 41.78 92 ASP A C 1
ATOM 726 O O . ASP A 1 92 ? 24.717 15.994 -33.641 1.00 41.78 92 ASP A O 1
ATOM 730 N N . CYS A 1 93 ? 23.400 17.504 -34.626 1.00 43.94 93 CYS A N 1
ATOM 731 C CA . CYS A 1 93 ? 22.609 16.535 -35.368 1.00 43.94 93 CYS A CA 1
ATOM 732 C C . CYS A 1 93 ? 23.395 16.053 -36.599 1.00 43.94 93 CYS A C 1
ATOM 734 O O . CYS A 1 93 ? 23.264 16.640 -37.671 1.00 43.94 93 CYS A O 1
ATOM 736 N N . GLU A 1 94 ? 24.175 14.977 -36.475 1.00 42.00 94 GLU A N 1
ATOM 737 C CA . GLU A 1 94 ? 24.535 14.148 -37.631 1.00 42.00 94 GLU A CA 1
ATOM 738 C C . GLU A 1 94 ? 23.831 12.792 -37.542 1.00 42.00 94 GLU A C 1
ATOM 740 O O . GLU A 1 94 ? 24.120 11.923 -36.717 1.00 42.00 94 GLU A O 1
ATOM 745 N N . LEU A 1 95 ? 22.839 12.647 -38.419 1.00 47.56 95 LEU A N 1
ATOM 746 C CA . LEU A 1 95 ? 22.052 11.446 -38.630 1.00 47.56 95 LEU A CA 1
ATOM 747 C C . LEU A 1 95 ? 22.951 10.357 -39.239 1.00 47.56 95 LEU A C 1
ATOM 749 O O . LEU A 1 95 ? 23.054 10.242 -40.459 1.00 47.56 95 LEU A O 1
ATOM 753 N N . HIS A 1 96 ? 23.605 9.543 -38.411 1.00 46.03 96 HIS A N 1
ATOM 754 C CA . HIS A 1 96 ? 24.273 8.346 -38.919 1.00 46.03 96 HIS A CA 1
ATOM 755 C C . HIS A 1 96 ? 23.254 7.217 -39.139 1.00 46.03 96 HIS A C 1
ATOM 757 O O . HIS A 1 96 ? 22.432 6.944 -38.258 1.00 46.03 96 HIS A O 1
ATOM 763 N N . PRO A 1 97 ? 23.274 6.558 -40.313 1.00 44.00 97 PRO A N 1
ATOM 764 C CA . PRO A 1 97 ? 22.293 5.545 -40.660 1.00 44.00 97 PRO A CA 1
ATOM 765 C C . PRO A 1 97 ? 22.446 4.313 -39.767 1.00 44.00 97 PRO A C 1
ATOM 767 O O . PRO A 1 97 ? 23.552 3.840 -39.500 1.00 44.00 97 PRO A O 1
ATOM 770 N N . ALA A 1 98 ? 21.303 3.783 -39.332 1.00 48.31 98 ALA A N 1
ATOM 771 C CA . ALA A 1 98 ? 21.222 2.485 -38.689 1.00 48.31 98 ALA A CA 1
ATOM 772 C C . ALA A 1 98 ? 21.777 1.420 -39.645 1.00 48.31 98 ALA A C 1
ATOM 774 O O . ALA A 1 98 ? 21.244 1.218 -40.738 1.00 48.31 98 ALA A O 1
ATOM 775 N N . HIS A 1 99 ? 22.851 0.755 -39.233 1.00 38.62 99 HIS A N 1
ATOM 776 C CA . HIS A 1 99 ? 23.338 -0.452 -39.887 1.00 38.62 99 HIS A CA 1
ATOM 777 C C . HIS A 1 99 ? 22.837 -1.700 -39.134 1.00 38.62 99 HIS A C 1
ATOM 779 O O . HIS A 1 99 ? 22.564 -1.599 -37.936 1.00 38.62 99 HIS A O 1
ATOM 785 N N . PRO A 1 100 ? 22.628 -2.808 -39.874 1.00 47.09 100 PRO A N 1
ATOM 786 C CA . PRO A 1 100 ? 21.665 -3.875 -39.572 1.00 47.09 100 PRO A CA 1
ATOM 787 C C . PRO A 1 100 ? 21.979 -4.739 -38.349 1.00 47.09 100 PRO A C 1
ATOM 789 O O . PRO A 1 100 ? 23.173 -4.897 -38.012 1.00 47.09 100 PRO A O 1
#

Foldseek 3Di:
DDPPPPPPDDQKQVNVLVVVVVVCVVVVHALQEEAEEQPDCRDPPLCTHVVNVLVPDPSHDDYHYYYHPVSVVVVVCVVVVVVVVVVVPPDDDDDDDDDD

Secondary structure (DSSP, 8-state):
-------S-PPPHHHHHHHHHHHHHHTT--S-SPEEE---HHHH-TTTSHHHHHHT-TTS-S--EEE-HHHHHHHHHHHTTHHHHGGG-SS----PPPP-

pLDDT: mean 81.15, std 20.26, range [38.62, 97.69]

Sequence (100 aa):
RARH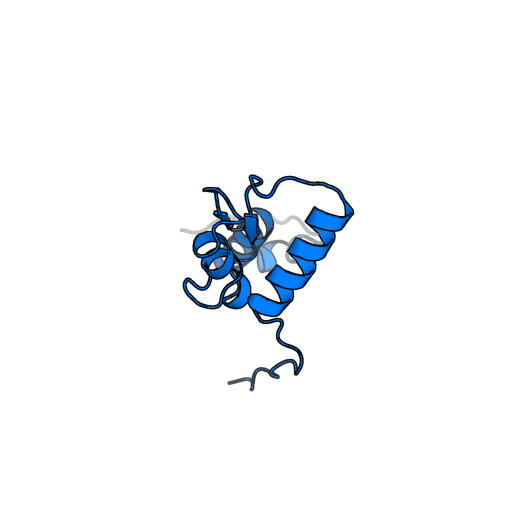CRIKRQNRGTDIKEAMTAVLKKRNMSFEKPIVTDGAPSMIGSVNGLVGLCKGDDAFPEFWNFHCIIHREQLVSKTLNLDQRYEACDGDCELHPAHP

Organism: NCBI:txid171643